Protein AF-A0A413RQ95-F1 (afdb_monomer_lite)

Sequence (121 aa):
AQVARGRYPRQAVPQSMSGTFAEMHDAAVRVARRTSTLLTNRELALAESIESDDDLLDELHEDTFTALLGGSWVGSPQETIDVTLLGRYYERFGDHAVSVAKRVVYLVTGVNADELDRSAS

InterPro domains:
  IPR026022 PhoU domain [PF01895] (22-104)
  IPR028366 PhoU [PTHR42930] (21-110)
  IPR038078 PhoU-like domain superfamily [G3DSA:1.20.58.220] (1-115)

Radius of gyration: 17.06 Å; chains: 1; bounding box: 39×21×53 Å

Foldseek 3Di:
DVLCVVAVPHDLAPPVCPVLLVLLVVLLVLLVVLLVCCVVPVPLVSLVVLVVSLVSLVVSLVVLVCQLVVPPDPDDPSNNVSSNVSSVVSNVSSVVSNVSSQVSCCVVPVDGPVVVVVVVD

pLDDT: mean 89.15, std 14.32, range [44.44, 98.5]

Secondary structure (DSSP, 8-state):
--TTTTSTTS-SS-GGGHHHHHHHHHHHHHHHHHHHHHHHH--THHHHHHHHHHHHHHHHHHHHHHHHHSS-----HHHHHHHHHHHHHHHHHHHHHHHHHHHHHHHHHSS-HHHHHHHH-

Structure (mmCIF, N/CA/C/O backbone):
data_AF-A0A413RQ95-F1
#
_entry.id   AF-A0A413RQ95-F1
#
loop_
_atom_site.group_PDB
_atom_site.id
_atom_site.type_symbol
_atom_site.label_atom_id
_atom_site.label_alt_id
_atom_site.label_comp_id
_atom_site.label_asym_id
_atom_site.label_entity_id
_atom_site.label_seq_id
_atom_site.pdbx_PDB_ins_code
_atom_site.Cartn_x
_atom_site.Cartn_y
_atom_site.Cartn_z
_atom_site.occupancy
_atom_site.B_iso_or_equiv
_atom_site.auth_seq_id
_atom_site.auth_comp_id
_atom_site.auth_asym_id
_atom_site.auth_atom_id
_atom_site.pdbx_PDB_model_num
ATOM 1 N N . ALA A 1 1 ? -5.884 8.934 -10.981 1.00 54.44 1 ALA A N 1
ATOM 2 C CA . ALA A 1 1 ? -6.459 8.782 -12.344 1.00 54.44 1 ALA A CA 1
ATOM 3 C C . ALA A 1 1 ? -5.900 9.768 -13.401 1.00 54.44 1 ALA A C 1
ATOM 5 O O . ALA A 1 1 ? -6.574 10.037 -14.390 1.00 54.44 1 ALA A O 1
ATOM 6 N N . GLN A 1 2 ? -4.665 10.274 -13.251 1.00 44.44 2 GLN A N 1
ATOM 7 C CA . GLN A 1 2 ? -4.015 11.179 -14.225 1.00 44.44 2 GLN A CA 1
ATOM 8 C C . GLN A 1 2 ? -2.918 10.451 -15.026 1.00 44.44 2 GLN A C 1
ATOM 10 O O . GLN A 1 2 ? -2.847 10.563 -16.244 1.00 44.44 2 GLN A O 1
ATOM 15 N N . VAL A 1 3 ? -2.188 9.572 -14.338 1.00 46.69 3 VAL A N 1
ATOM 16 C CA . VAL A 1 3 ? -1.188 8.622 -14.854 1.00 46.69 3 VAL A CA 1
ATOM 17 C C . VAL A 1 3 ? -1.754 7.700 -15.957 1.00 46.69 3 VAL A C 1
ATOM 19 O O . VAL A 1 3 ? -1.134 7.532 -16.999 1.00 46.69 3 VAL A O 1
ATOM 22 N N . ALA A 1 4 ? -2.977 7.176 -15.788 1.00 45.12 4 ALA A N 1
ATOM 23 C CA . ALA A 1 4 ? -3.631 6.311 -16.782 1.00 45.12 4 ALA A CA 1
ATOM 24 C C . ALA A 1 4 ? -4.174 7.067 -18.016 1.00 45.12 4 ALA A C 1
ATOM 26 O O . ALA A 1 4 ? -4.212 6.512 -19.111 1.00 45.12 4 ALA A O 1
ATOM 27 N N . ARG A 1 5 ? -4.582 8.339 -17.870 1.00 52.03 5 ARG A N 1
ATOM 28 C CA . ARG A 1 5 ? -5.134 9.141 -18.982 1.00 52.03 5 ARG A CA 1
ATOM 29 C C . ARG A 1 5 ? -4.057 9.714 -19.903 1.00 52.03 5 ARG A C 1
ATOM 31 O O . ARG A 1 5 ? -4.335 9.916 -21.076 1.00 52.03 5 ARG A O 1
ATOM 38 N N . GLY A 1 6 ? -2.842 9.942 -19.403 1.00 54.78 6 GLY A N 1
ATOM 39 C CA . GLY A 1 6 ? -1.727 10.453 -20.211 1.00 54.78 6 GLY A CA 1
ATOM 40 C C . GLY A 1 6 ? -1.119 9.434 -21.180 1.00 54.78 6 GLY A C 1
ATOM 41 O O . GLY A 1 6 ? -0.301 9.810 -22.013 1.00 54.78 6 GLY A O 1
ATOM 42 N N . ARG A 1 7 ? -1.492 8.152 -21.070 1.00 58.97 7 ARG A N 1
ATOM 43 C CA . ARG A 1 7 ? -0.808 7.062 -21.773 1.00 58.97 7 ARG A CA 1
ATOM 44 C C . ARG A 1 7 ? -1.593 6.416 -22.889 1.00 58.97 7 ARG A C 1
ATOM 46 O O . ARG A 1 7 ? -0.968 5.718 -23.670 1.00 58.97 7 ARG A O 1
ATOM 53 N N . TYR A 1 8 ? -2.895 6.658 -23.028 1.00 45.38 8 TYR A N 1
ATOM 54 C CA . TYR A 1 8 ? -3.644 6.073 -24.138 1.00 45.38 8 TYR A CA 1
ATOM 55 C C . TYR A 1 8 ? -2.979 6.431 -25.485 1.00 45.38 8 TYR A C 1
ATOM 57 O O . TYR A 1 8 ? -2.761 7.617 -25.743 1.00 45.38 8 TYR A O 1
ATOM 65 N N . PRO A 1 9 ? -2.636 5.445 -26.342 1.00 54.88 9 PRO A N 1
ATOM 66 C CA . PRO A 1 9 ? -2.995 4.018 -26.274 1.00 54.88 9 PRO A CA 1
ATOM 67 C C . PRO A 1 9 ? -1.934 3.060 -25.671 1.00 54.88 9 PRO A C 1
ATOM 69 O O . PRO A 1 9 ? -2.144 1.852 -25.679 1.00 54.88 9 PRO A O 1
ATOM 72 N N . ARG A 1 10 ? -0.792 3.541 -25.169 1.00 61.00 10 ARG A N 1
ATOM 73 C CA . ARG A 1 10 ? 0.243 2.723 -24.507 1.00 61.00 10 ARG A CA 1
ATOM 74 C C . ARG A 1 10 ? -0.133 2.326 -23.072 1.00 61.00 10 ARG A C 1
ATOM 76 O O . ARG A 1 10 ? -0.782 3.073 -22.341 1.00 61.00 10 ARG A O 1
ATOM 83 N N . GLN A 1 11 ? 0.300 1.133 -22.664 1.00 65.50 11 GLN A N 1
ATOM 84 C CA . GLN A 1 11 ? 0.068 0.616 -21.318 1.00 65.50 11 GLN A CA 1
ATOM 85 C C . GLN A 1 11 ? 0.950 1.339 -20.296 1.00 65.50 11 GLN A C 1
ATOM 87 O O . GLN A 1 11 ? 2.096 1.691 -20.557 1.00 65.50 11 GLN A O 1
ATOM 92 N N . ALA A 1 12 ? 0.369 1.569 -19.125 1.00 68.00 12 ALA A N 1
ATOM 93 C CA . ALA A 1 12 ? 0.980 2.268 -18.010 1.00 68.00 12 ALA A CA 1
ATOM 94 C C . ALA A 1 12 ? 2.091 1.508 -17.294 1.00 68.00 12 ALA A C 1
ATOM 96 O O . ALA A 1 12 ? 2.975 2.132 -16.716 1.00 68.00 12 ALA A O 1
ATOM 97 N N . VAL A 1 13 ? 1.988 0.192 -17.307 1.00 81.06 13 VAL A N 1
ATOM 98 C CA . VAL A 1 13 ? 2.841 -0.730 -16.581 1.00 81.06 13 VAL A CA 1
ATOM 99 C C . VAL A 1 13 ? 3.411 -1.685 -17.624 1.00 81.06 13 VAL A C 1
ATOM 101 O O . VAL A 1 13 ? 2.621 -2.243 -18.395 1.00 81.06 13 VAL A O 1
ATOM 104 N N . PRO A 1 14 ? 4.738 -1.873 -17.687 1.00 85.62 14 PRO A N 1
ATOM 105 C CA . PRO A 1 14 ? 5.340 -2.873 -18.560 1.00 85.62 14 PRO A CA 1
ATOM 106 C C . PRO A 1 14 ? 4.812 -4.277 -18.258 1.00 85.62 14 PRO A C 1
ATOM 108 O O . PRO A 1 14 ? 4.472 -4.594 -17.116 1.00 85.62 14 PRO A O 1
ATOM 111 N N . GLN A 1 15 ? 4.769 -5.152 -19.266 1.00 85.69 15 GLN A N 1
ATOM 112 C CA . GLN A 1 15 ? 4.262 -6.519 -19.077 1.00 85.69 15 GLN A CA 1
ATOM 113 C C . GLN A 1 15 ? 5.013 -7.279 -17.976 1.00 85.69 15 GLN A C 1
ATOM 115 O O . GLN A 1 15 ? 4.383 -7.998 -17.206 1.00 85.69 15 GLN A O 1
ATOM 120 N N . SER A 1 16 ? 6.324 -7.051 -17.842 1.00 87.94 16 SER A N 1
ATOM 121 C CA . SER A 1 16 ? 7.158 -7.653 -16.795 1.00 87.94 16 SER A CA 1
ATOM 122 C C . SER A 1 16 ? 6.691 -7.339 -15.371 1.00 87.94 16 SER A C 1
ATOM 124 O O . SER A 1 16 ? 6.909 -8.154 -14.488 1.00 87.94 16 SER A O 1
ATOM 126 N N . MET A 1 17 ? 6.029 -6.199 -15.153 1.00 91.88 17 MET A N 1
ATOM 127 C CA . MET A 1 17 ? 5.567 -5.734 -13.836 1.00 91.88 17 MET A CA 1
ATOM 128 C C . MET A 1 17 ? 4.048 -5.869 -13.655 1.00 91.88 17 MET A C 1
ATOM 130 O O . MET A 1 17 ? 3.503 -5.479 -12.625 1.00 91.88 17 MET A O 1
ATOM 134 N N . SER A 1 18 ? 3.327 -6.391 -14.654 1.00 91.50 18 SER A N 1
ATOM 135 C CA . SER A 1 18 ? 1.859 -6.452 -14.602 1.00 91.50 18 SER A CA 1
ATOM 136 C C . SER A 1 18 ? 1.341 -7.359 -13.481 1.00 91.50 18 SER A C 1
ATOM 138 O O . SER A 1 18 ? 0.286 -7.062 -12.931 1.00 91.50 18 SER A O 1
ATOM 140 N N . GLY A 1 19 ? 2.086 -8.414 -13.123 1.00 95.06 19 GLY A N 1
ATOM 141 C CA . GLY A 1 19 ? 1.774 -9.285 -11.982 1.00 95.06 19 GLY A CA 1
ATOM 142 C C . GLY A 1 19 ? 1.850 -8.534 -10.653 1.00 95.06 19 GLY A C 1
ATOM 143 O O . GLY A 1 19 ? 0.828 -8.369 -9.996 1.00 95.06 19 GLY A O 1
ATOM 144 N N . THR A 1 20 ? 3.014 -7.958 -10.339 1.00 96.38 20 THR A N 1
ATOM 145 C CA . THR A 1 20 ? 3.239 -7.153 -9.125 1.00 96.38 20 THR A CA 1
ATOM 146 C C . THR A 1 20 ? 2.170 -6.075 -8.945 1.00 96.38 20 THR A C 1
ATOM 148 O O . THR A 1 20 ? 1.563 -5.963 -7.886 1.00 96.38 20 THR A O 1
ATOM 151 N N . PHE A 1 21 ? 1.849 -5.310 -9.996 1.00 96.38 21 PHE A N 1
ATOM 152 C CA . PHE A 1 21 ? 0.826 -4.263 -9.892 1.00 96.38 21 PHE A CA 1
ATOM 153 C C . PHE A 1 21 ? -0.613 -4.782 -9.796 1.00 96.38 21 PHE A C 1
ATOM 155 O O . PHE A 1 21 ? -1.473 -4.053 -9.294 1.00 96.38 21 PHE A O 1
ATOM 162 N N . ALA A 1 22 ? -0.900 -5.994 -10.273 1.00 96.44 22 ALA A N 1
ATOM 163 C CA . ALA A 1 22 ? -2.187 -6.639 -10.029 1.00 96.44 22 ALA A CA 1
ATOM 164 C C . ALA A 1 22 ? -2.309 -7.052 -8.555 1.00 96.44 22 ALA A C 1
ATOM 166 O O . ALA A 1 22 ? -3.337 -6.794 -7.937 1.00 96.44 22 ALA A O 1
ATOM 167 N N . GLU A 1 23 ? -1.240 -7.585 -7.966 1.00 98.00 23 GLU A N 1
ATOM 168 C CA . GLU A 1 23 ? -1.208 -7.932 -6.541 1.00 98.00 23 GLU A CA 1
ATOM 169 C C . GLU A 1 23 ? -1.325 -6.687 -5.652 1.00 98.00 23 GLU A C 1
ATOM 171 O O . GLU A 1 23 ? -2.149 -6.667 -4.734 1.00 98.00 23 GLU A O 1
ATOM 176 N N . MET A 1 24 ? -0.618 -5.599 -5.990 1.00 98.12 24 MET A N 1
ATOM 177 C CA . MET A 1 24 ? -0.771 -4.311 -5.297 1.00 98.12 24 MET A CA 1
ATOM 178 C C . MET A 1 24 ? -2.203 -3.780 -5.406 1.00 98.12 24 MET A C 1
ATOM 180 O O . MET A 1 24 ? -2.759 -3.258 -4.440 1.00 98.12 24 MET A O 1
ATOM 184 N N . HIS A 1 25 ? -2.825 -3.912 -6.582 1.00 97.44 25 HIS A N 1
ATOM 185 C CA . HIS A 1 25 ? -4.216 -3.512 -6.774 1.00 97.44 25 HIS A CA 1
ATOM 186 C C . HIS A 1 25 ? -5.154 -4.292 -5.852 1.00 97.44 25 HIS A C 1
ATOM 188 O O . HIS A 1 25 ? -5.983 -3.689 -5.166 1.00 97.44 25 HIS A O 1
ATOM 194 N N . ASP A 1 26 ? -5.014 -5.614 -5.815 1.00 98.25 26 ASP A N 1
ATOM 195 C CA . ASP A 1 26 ? -5.864 -6.480 -5.007 1.00 98.25 26 ASP A CA 1
ATOM 196 C C . ASP A 1 26 ? -5.683 -6.207 -3.510 1.00 98.25 26 ASP A C 1
ATOM 198 O O . ASP A 1 26 ? -6.679 -6.115 -2.786 1.00 98.25 26 ASP A O 1
ATOM 202 N N . ALA A 1 27 ? -4.445 -6.012 -3.047 1.00 98.25 27 ALA A N 1
ATOM 203 C CA . ALA A 1 27 ? -4.145 -5.611 -1.673 1.00 98.25 27 ALA A CA 1
ATOM 204 C C . ALA A 1 27 ? -4.793 -4.263 -1.324 1.00 98.25 27 ALA A C 1
ATOM 206 O O . ALA A 1 27 ? -5.574 -4.176 -0.375 1.00 98.25 27 ALA A O 1
ATOM 207 N N . ALA A 1 28 ? -4.612 -3.239 -2.159 1.00 98.25 28 ALA A N 1
ATOM 208 C CA . ALA A 1 28 ? -5.225 -1.930 -1.943 1.00 98.25 28 ALA A CA 1
ATOM 209 C C . ALA A 1 28 ? -6.765 -1.979 -1.947 1.00 98.25 28 ALA A C 1
ATOM 211 O O . ALA A 1 28 ? -7.422 -1.273 -1.177 1.00 98.25 28 ALA A O 1
ATOM 212 N N . VAL A 1 29 ? -7.382 -2.832 -2.770 1.00 98.50 29 VAL A N 1
ATOM 213 C CA . VAL A 1 29 ? -8.839 -3.044 -2.742 1.00 98.50 29 VAL A CA 1
ATOM 214 C C . VAL A 1 29 ? -9.288 -3.663 -1.416 1.00 98.50 29 VAL A C 1
ATOM 216 O O . VAL A 1 29 ? -10.339 -3.272 -0.893 1.00 98.50 29 VAL A O 1
ATOM 219 N N . ARG A 1 30 ? -8.523 -4.605 -0.848 1.00 98.50 30 ARG A N 1
ATOM 220 C CA . ARG A 1 30 ? -8.820 -5.176 0.477 1.00 98.50 30 ARG A CA 1
ATOM 221 C C . ARG A 1 30 ? -8.674 -4.130 1.580 1.00 98.50 30 ARG A C 1
ATOM 223 O O . ARG A 1 30 ? -9.641 -3.947 2.325 1.00 98.50 30 ARG A O 1
ATOM 230 N N . VAL A 1 31 ? -7.581 -3.365 1.591 1.00 98.50 31 VAL A N 1
ATOM 231 C CA . VAL A 1 31 ? -7.367 -2.223 2.499 1.00 98.50 31 VAL A CA 1
ATOM 232 C C . VAL A 1 31 ? -8.548 -1.256 2.452 1.00 98.50 31 VAL A C 1
ATOM 234 O O . VAL A 1 31 ? -9.123 -0.915 3.488 1.00 98.50 31 VAL A O 1
ATOM 237 N N . ALA A 1 32 ? -8.971 -0.842 1.253 1.00 98.44 32 ALA A N 1
ATOM 238 C CA . ALA A 1 32 ? -10.077 0.097 1.073 1.00 98.44 32 ALA A CA 1
ATOM 239 C C . ALA A 1 32 ? -11.389 -0.432 1.674 1.00 98.44 32 ALA A C 1
ATOM 241 O O . ALA A 1 32 ? -12.089 0.282 2.399 1.00 98.44 32 ALA A O 1
ATOM 242 N N . ARG A 1 33 ? -11.722 -1.697 1.386 1.00 98.31 33 ARG A N 1
ATOM 243 C CA . ARG A 1 33 ? -12.941 -2.345 1.890 1.00 98.31 33 ARG A CA 1
ATOM 244 C C . ARG A 1 33 ? -12.909 -2.473 3.408 1.00 98.31 33 ARG A C 1
ATOM 246 O O . ARG A 1 33 ? -13.860 -2.052 4.061 1.00 98.31 33 ARG A O 1
ATOM 253 N N . ARG A 1 34 ? -11.810 -2.988 3.967 1.00 98.25 34 ARG A N 1
ATOM 254 C CA . ARG A 1 34 ? -11.631 -3.158 5.417 1.00 98.25 34 ARG A CA 1
ATOM 255 C C . ARG A 1 34 ? -11.688 -1.823 6.146 1.00 98.25 34 ARG A C 1
ATOM 257 O O . ARG A 1 34 ? -12.405 -1.714 7.133 1.00 98.25 34 ARG A O 1
ATOM 264 N N . THR A 1 35 ? -11.046 -0.786 5.611 1.00 98.19 35 THR A N 1
ATOM 265 C CA . THR A 1 35 ? -11.092 0.574 6.174 1.00 98.19 35 THR A CA 1
ATOM 266 C C . THR A 1 35 ? -12.517 1.126 6.191 1.00 98.19 35 THR A C 1
ATOM 268 O O . THR A 1 35 ? -12.964 1.661 7.204 1.00 98.19 35 THR A O 1
ATOM 271 N N . SER A 1 36 ? -13.276 0.953 5.103 1.00 98.06 36 SER A N 1
ATOM 272 C CA . SER A 1 36 ? -14.684 1.367 5.048 1.00 98.06 36 SER A CA 1
ATOM 273 C C . SER A 1 36 ? -15.546 0.628 6.077 1.00 98.06 36 SER A C 1
ATOM 275 O O . SER A 1 36 ? -16.400 1.240 6.725 1.00 98.06 36 SER A O 1
ATOM 277 N N . THR A 1 37 ? -15.334 -0.679 6.244 1.00 97.75 37 THR A N 1
ATOM 278 C CA . THR A 1 37 ? -16.050 -1.486 7.240 1.00 97.75 37 THR A CA 1
ATOM 279 C C . THR A 1 37 ? -15.660 -1.087 8.662 1.00 97.75 37 THR A C 1
ATOM 281 O O . THR A 1 37 ? -16.548 -0.890 9.489 1.00 97.75 37 THR A O 1
ATOM 284 N N . LEU A 1 38 ? -14.372 -0.873 8.939 1.00 97.81 38 LEU A N 1
ATOM 285 C CA . LEU A 1 38 ? -13.869 -0.406 10.232 1.00 97.81 38 LEU A CA 1
ATOM 286 C C . LEU A 1 38 ? -14.482 0.945 10.619 1.00 97.81 38 LEU A C 1
ATOM 288 O O . LEU A 1 38 ? -14.936 1.115 11.748 1.00 97.81 38 LEU A O 1
ATOM 292 N N . LEU A 1 39 ? -14.569 1.888 9.678 1.00 96.81 39 LEU A N 1
ATOM 293 C CA . LEU A 1 39 ? -15.192 3.195 9.914 1.00 96.81 39 LEU A CA 1
ATOM 294 C C . LEU A 1 39 ? -16.691 3.096 10.225 1.00 96.81 39 LEU A C 1
ATOM 296 O O . LEU A 1 39 ? -17.209 3.896 11.004 1.00 96.81 39 LEU A O 1
ATOM 300 N N . THR A 1 40 ? -17.384 2.127 9.626 1.00 96.56 40 THR A N 1
ATOM 301 C CA . THR A 1 40 ? -18.836 1.960 9.791 1.00 96.56 40 THR A CA 1
ATOM 302 C C . THR A 1 40 ? -19.172 1.201 11.073 1.00 96.56 40 THR A C 1
ATOM 304 O O . THR A 1 40 ? -20.011 1.640 11.856 1.00 96.56 40 THR A O 1
ATOM 307 N N . ASN A 1 41 ? -18.491 0.078 11.302 1.00 95.06 41 ASN A N 1
ATOM 308 C CA . ASN A 1 41 ? -18.858 -0.902 12.324 1.00 95.06 41 ASN A CA 1
ATOM 309 C C . ASN A 1 41 ? -17.950 -0.861 13.557 1.00 95.06 41 ASN A C 1
ATOM 311 O O . ASN A 1 41 ? -18.303 -1.446 14.576 1.00 95.06 41 ASN A O 1
ATOM 315 N N . ARG A 1 42 ? -16.800 -0.174 13.483 1.00 93.00 42 ARG A N 1
ATOM 316 C CA . ARG A 1 42 ? -15.807 -0.059 14.569 1.00 93.00 42 ARG A CA 1
ATOM 317 C C . ARG A 1 42 ? -15.263 -1.407 15.055 1.00 93.00 42 ARG A C 1
ATOM 319 O O . ARG A 1 42 ? -14.874 -1.548 16.210 1.00 93.00 42 ARG A O 1
ATOM 326 N N . GLU A 1 43 ? -15.231 -2.393 14.167 1.00 94.31 43 GLU A N 1
ATOM 327 C CA . GLU A 1 43 ? -14.708 -3.726 14.451 1.00 94.31 43 GLU A CA 1
ATOM 328 C C . GLU A 1 43 ? -13.177 -3.697 14.491 1.00 94.31 43 GLU A C 1
ATOM 330 O O . GLU A 1 43 ? -12.521 -3.686 13.452 1.00 94.31 43 GLU A O 1
ATOM 335 N N . LEU A 1 44 ? -12.604 -3.661 15.697 1.00 92.44 44 LEU A N 1
ATOM 336 C CA . LEU A 1 44 ? -11.168 -3.429 15.890 1.00 92.44 44 LEU A CA 1
ATOM 337 C C . LEU A 1 44 ? -10.270 -4.528 15.307 1.00 92.44 44 LEU A C 1
ATOM 339 O O . LEU A 1 44 ? -9.155 -4.219 14.908 1.00 92.44 44 LEU A O 1
ATOM 343 N N . ALA A 1 45 ? -10.767 -5.760 15.165 1.00 91.81 45 ALA A N 1
ATOM 344 C CA . ALA A 1 45 ? -10.038 -6.854 14.512 1.00 91.81 45 ALA A CA 1
ATOM 345 C C . ALA A 1 45 ? -9.669 -6.541 13.046 1.00 91.81 45 ALA A C 1
ATOM 347 O O . ALA A 1 45 ? -8.731 -7.109 12.489 1.00 91.81 45 ALA A O 1
ATOM 348 N N . LEU A 1 46 ? -10.378 -5.602 12.405 1.00 95.62 46 LEU A N 1
ATOM 349 C CA . LEU A 1 46 ? -10.031 -5.146 11.062 1.00 95.62 46 LEU A CA 1
ATOM 350 C C . LEU A 1 46 ? -8.766 -4.284 11.030 1.00 95.62 46 LEU A C 1
ATOM 352 O O . LEU A 1 46 ? -8.194 -4.154 9.955 1.00 95.62 46 LEU A O 1
ATOM 356 N N . ALA A 1 47 ? -8.332 -3.699 12.153 1.00 95.19 47 ALA A N 1
ATOM 357 C CA . ALA A 1 47 ? -7.117 -2.886 12.196 1.00 95.19 47 ALA A CA 1
ATOM 358 C C . ALA A 1 47 ? -5.872 -3.729 11.879 1.00 95.19 47 ALA A C 1
ATOM 360 O O . ALA A 1 47 ? -5.131 -3.372 10.971 1.00 95.19 47 ALA A O 1
ATOM 361 N N . GLU A 1 48 ? -5.732 -4.894 12.518 1.00 93.88 48 GLU A N 1
ATOM 362 C CA . GLU A 1 48 ? -4.657 -5.863 12.236 1.00 93.88 48 GLU A CA 1
ATOM 363 C C . GLU A 1 48 ? -4.705 -6.351 10.780 1.00 93.88 48 GLU A C 1
ATOM 365 O O . GLU A 1 48 ? -3.689 -6.479 10.105 1.00 93.88 48 GLU A O 1
ATOM 370 N N . SER A 1 49 ? -5.911 -6.573 10.248 1.00 96.81 49 SER A N 1
ATOM 371 C CA . SER A 1 49 ? -6.081 -6.980 8.847 1.00 96.81 49 SER A CA 1
ATOM 372 C C . SER A 1 49 ? -5.747 -5.870 7.841 1.00 96.81 49 SER A C 1
ATOM 374 O O . SER A 1 49 ? -5.480 -6.172 6.680 1.00 96.81 49 SER A O 1
ATOM 376 N N . ILE A 1 50 ? -5.844 -4.595 8.231 1.00 98.00 50 ILE A N 1
ATOM 377 C CA . ILE A 1 50 ? -5.435 -3.458 7.394 1.00 98.00 50 ILE A CA 1
ATOM 378 C C . ILE A 1 50 ? -3.912 -3.347 7.400 1.00 98.00 50 ILE A C 1
ATOM 380 O O . ILE A 1 50 ? -3.340 -3.195 6.331 1.00 98.00 50 ILE A O 1
ATOM 384 N N . GLU A 1 51 ? -3.284 -3.479 8.568 1.00 96.81 51 GLU A N 1
ATOM 385 C CA . GLU A 1 51 ? -1.824 -3.475 8.726 1.00 96.81 51 GLU A CA 1
ATOM 386 C C . GLU A 1 51 ? -1.176 -4.615 7.932 1.00 96.81 51 GLU A C 1
ATOM 388 O O . GLU A 1 51 ? -0.314 -4.367 7.104 1.00 96.81 51 GLU A O 1
ATOM 393 N N . SER A 1 52 ? -1.709 -5.836 8.017 1.00 97.19 52 SER A N 1
ATOM 394 C CA . SER A 1 52 ? -1.187 -6.960 7.227 1.00 97.19 52 SER A CA 1
ATOM 395 C C . SER A 1 52 ? -1.335 -6.791 5.704 1.00 97.19 52 SER A C 1
ATOM 397 O O . SER A 1 52 ? -0.536 -7.351 4.956 1.00 97.19 52 SER A O 1
ATOM 399 N N . ASP A 1 53 ? -2.362 -6.085 5.211 1.00 97.94 53 ASP A N 1
ATOM 400 C CA . ASP A 1 53 ? -2.434 -5.781 3.774 1.00 97.94 53 ASP A CA 1
ATOM 401 C C . ASP A 1 53 ? -1.480 -4.637 3.382 1.00 97.94 53 ASP A C 1
ATOM 403 O O . ASP A 1 53 ? -1.061 -4.593 2.227 1.00 97.94 53 ASP A O 1
ATOM 407 N N . ASP A 1 54 ? -1.186 -3.709 4.298 1.00 98.31 54 ASP A N 1
ATOM 408 C CA . ASP A 1 54 ? -0.215 -2.626 4.106 1.00 98.31 54 ASP A CA 1
ATOM 409 C C . ASP A 1 54 ? 1.213 -3.175 4.036 1.00 98.31 54 ASP A C 1
ATOM 411 O O . ASP A 1 54 ? 1.923 -2.878 3.083 1.00 98.31 54 ASP A O 1
ATOM 415 N N . ASP A 1 55 ? 1.569 -4.112 4.921 1.00 98.19 55 ASP A N 1
ATOM 416 C CA . ASP A 1 55 ? 2.850 -4.831 4.869 1.00 98.19 55 ASP A CA 1
ATOM 417 C C . ASP A 1 55 ? 3.079 -5.494 3.497 1.00 98.19 55 ASP A C 1
ATOM 419 O O . ASP A 1 55 ? 4.179 -5.469 2.946 1.00 98.19 55 ASP A O 1
ATOM 423 N N . LEU A 1 56 ? 2.021 -6.059 2.900 1.00 98.12 56 LEU A N 1
ATOM 424 C CA . LEU A 1 56 ? 2.086 -6.616 1.546 1.00 98.12 56 LEU A CA 1
ATOM 425 C C . LEU A 1 56 ? 2.269 -5.524 0.477 1.00 98.12 56 LEU A C 1
ATOM 427 O O . LEU A 1 56 ? 2.937 -5.754 -0.531 1.00 98.12 56 LEU A O 1
ATOM 431 N N . LEU A 1 57 ? 1.655 -4.347 0.643 1.00 98.38 57 LEU A N 1
ATOM 432 C CA . LEU A 1 57 ? 1.867 -3.219 -0.269 1.00 98.38 57 LEU A CA 1
ATOM 433 C C . LEU A 1 57 ? 3.308 -2.710 -0.199 1.00 98.38 57 LEU A C 1
ATOM 435 O O . LEU A 1 57 ? 3.864 -2.381 -1.251 1.00 98.38 57 LEU A O 1
ATOM 439 N N . ASP A 1 58 ? 3.901 -2.692 0.991 1.00 98.19 58 ASP A N 1
ATOM 440 C CA . ASP A 1 58 ? 5.299 -2.338 1.221 1.00 98.19 58 ASP A CA 1
ATOM 441 C C . ASP A 1 58 ? 6.250 -3.350 0.579 1.00 98.19 58 ASP A C 1
ATOM 443 O O . ASP A 1 58 ? 7.114 -2.952 -0.204 1.00 98.19 58 ASP A O 1
ATOM 447 N N . GLU A 1 59 ? 6.039 -4.651 0.799 1.00 98.38 59 GLU A N 1
ATOM 448 C CA . GLU A 1 59 ? 6.825 -5.720 0.162 1.00 98.38 59 GLU A CA 1
ATOM 449 C C . GLU A 1 59 ? 6.780 -5.605 -1.370 1.00 98.38 59 GLU A C 1
ATOM 451 O O . GLU A 1 59 ? 7.811 -5.543 -2.045 1.00 98.38 59 GLU A O 1
ATOM 456 N N . LEU A 1 60 ? 5.580 -5.474 -1.943 1.00 98.31 60 LEU A N 1
ATOM 457 C CA . LEU A 1 60 ? 5.419 -5.331 -3.391 1.00 98.31 60 LEU A CA 1
ATOM 458 C C . LEU A 1 60 ? 6.021 -4.020 -3.915 1.00 98.31 60 LEU A C 1
ATOM 460 O O . LEU A 1 60 ? 6.468 -3.951 -5.062 1.00 98.31 60 LEU A O 1
ATOM 464 N N . HIS A 1 61 ? 6.038 -2.958 -3.110 1.00 97.94 61 HIS A N 1
ATOM 465 C CA . HIS A 1 61 ? 6.696 -1.706 -3.464 1.00 97.94 61 HIS A CA 1
ATOM 466 C C . HIS A 1 61 ? 8.222 -1.871 -3.481 1.00 97.94 61 HIS A C 1
ATOM 468 O O . HIS A 1 61 ? 8.864 -1.408 -4.432 1.00 97.94 61 HIS A O 1
ATOM 474 N N . GLU A 1 62 ? 8.804 -2.583 -2.517 1.00 97.44 62 GLU A N 1
ATOM 475 C CA . GLU A 1 62 ? 10.223 -2.956 -2.526 1.00 97.44 62 GLU A CA 1
ATOM 476 C C . GLU A 1 62 ? 10.586 -3.808 -3.749 1.00 97.44 62 GLU A C 1
ATOM 478 O O . GLU A 1 62 ? 11.608 -3.552 -4.398 1.00 97.44 62 GLU A O 1
ATOM 483 N N . ASP A 1 63 ? 9.719 -4.738 -4.152 1.00 96.31 63 ASP A N 1
ATOM 484 C CA . ASP A 1 63 ? 9.892 -5.525 -5.377 1.00 96.31 63 ASP A CA 1
ATOM 485 C C . ASP A 1 63 ? 9.979 -4.640 -6.624 1.00 96.31 63 ASP A C 1
ATOM 487 O O . ASP A 1 63 ? 10.807 -4.885 -7.512 1.00 96.31 63 ASP A O 1
ATOM 491 N N . THR A 1 64 ? 9.191 -3.556 -6.692 1.00 95.69 64 THR A N 1
ATOM 492 C CA . THR A 1 64 ? 9.312 -2.604 -7.808 1.00 95.69 64 THR A CA 1
ATOM 493 C C . THR A 1 64 ? 10.688 -1.940 -7.841 1.00 95.69 64 THR A C 1
ATOM 495 O O . THR A 1 64 ? 11.275 -1.811 -8.918 1.00 95.69 64 THR A O 1
ATOM 498 N N . PHE A 1 65 ? 11.258 -1.564 -6.693 1.00 95.62 65 PHE A N 1
ATOM 499 C CA . PHE A 1 65 ? 12.609 -0.998 -6.639 1.00 95.62 65 PHE A CA 1
ATOM 500 C C . PHE A 1 65 ? 13.673 -2.027 -6.994 1.00 95.62 65 PHE A C 1
ATOM 502 O O . PHE A 1 65 ? 14.585 -1.714 -7.763 1.00 95.62 65 PHE A O 1
ATOM 509 N N . THR A 1 66 ? 13.537 -3.253 -6.496 1.00 95.62 66 THR A N 1
ATOM 510 C CA . THR A 1 66 ? 14.439 -4.363 -6.813 1.00 95.62 66 THR A CA 1
ATOM 511 C C . THR A 1 66 ? 14.478 -4.614 -8.318 1.00 95.62 66 THR A C 1
ATOM 513 O O . THR A 1 66 ? 15.559 -4.701 -8.906 1.00 95.62 66 THR A O 1
ATOM 516 N N . ALA A 1 67 ? 13.320 -4.629 -8.982 1.00 93.75 67 ALA A N 1
ATOM 517 C CA . ALA A 1 67 ? 13.236 -4.784 -10.430 1.00 93.75 67 ALA A CA 1
ATOM 518 C C . ALA A 1 67 ? 13.869 -3.611 -11.200 1.00 93.75 67 ALA A C 1
ATOM 520 O O . ALA A 1 67 ? 14.561 -3.830 -12.196 1.00 93.75 67 ALA A O 1
ATOM 521 N N . LEU A 1 68 ? 13.656 -2.368 -10.751 1.00 95.00 68 LEU A N 1
ATOM 522 C CA . LEU A 1 68 ? 14.199 -1.170 -11.405 1.00 95.00 68 LEU A CA 1
ATOM 523 C C . LEU A 1 68 ? 15.719 -1.024 -11.223 1.00 95.00 68 LEU A C 1
ATOM 525 O O . LEU A 1 68 ? 16.405 -0.562 -12.136 1.00 95.00 68 LEU A O 1
ATOM 529 N N . LEU A 1 69 ? 16.248 -1.393 -10.055 1.00 94.62 69 LEU A N 1
ATOM 530 C CA . LEU A 1 69 ? 17.650 -1.185 -9.672 1.00 94.62 69 LEU A CA 1
ATOM 531 C C . LEU A 1 69 ? 18.536 -2.417 -9.903 1.00 94.62 69 LEU A C 1
ATOM 533 O O . LEU A 1 69 ? 19.758 -2.288 -9.926 1.00 94.62 69 LEU A O 1
ATOM 537 N N . GLY A 1 70 ? 17.950 -3.595 -10.138 1.00 91.31 70 GLY A N 1
ATOM 538 C CA . GLY A 1 70 ? 18.657 -4.871 -10.312 1.00 91.31 70 GLY A CA 1
ATOM 539 C C . GLY A 1 70 ? 19.496 -5.012 -11.591 1.00 91.31 70 GLY A C 1
ATOM 540 O O . GLY A 1 70 ? 20.027 -6.086 -11.860 1.00 91.31 70 GLY A O 1
ATOM 541 N N . GLY A 1 71 ? 19.615 -3.961 -12.410 1.00 87.19 71 GLY A N 1
ATOM 542 C CA . GLY A 1 71 ? 20.474 -3.923 -13.604 1.00 87.19 71 GLY A CA 1
ATOM 543 C C . GLY A 1 71 ? 19.935 -4.659 -14.838 1.00 87.19 71 GLY A C 1
ATOM 544 O O . GLY A 1 71 ? 20.495 -4.513 -15.921 1.00 87.19 71 GLY A O 1
ATOM 545 N N . SER A 1 72 ? 18.839 -5.407 -14.706 1.00 88.69 72 SER A N 1
ATOM 546 C CA . SER A 1 72 ? 18.139 -6.091 -15.805 1.00 88.69 72 SER A CA 1
ATOM 547 C C . SER A 1 72 ? 16.956 -5.293 -16.370 1.00 88.69 72 SER A C 1
ATOM 549 O O . SER A 1 72 ? 16.281 -5.752 -17.294 1.00 88.69 72 SER A O 1
ATOM 551 N N . TRP A 1 73 ? 16.696 -4.097 -15.836 1.00 93.38 73 TRP A N 1
ATOM 552 C CA . TRP A 1 73 ? 15.620 -3.231 -16.302 1.00 93.38 73 TRP A CA 1
ATOM 553 C C . TRP A 1 73 ? 15.887 -2.710 -17.718 1.00 93.38 73 TRP A C 1
ATOM 555 O O . TRP A 1 73 ? 16.848 -1.983 -17.963 1.00 93.38 73 TRP A O 1
ATOM 565 N N . VAL A 1 74 ? 14.993 -3.048 -18.648 1.00 90.62 74 VAL A N 1
ATOM 566 C CA . VAL A 1 74 ? 15.052 -2.624 -20.060 1.00 90.62 74 VAL A CA 1
ATOM 567 C C . VAL A 1 74 ? 13.962 -1.613 -20.433 1.00 90.62 74 VAL A C 1
ATOM 569 O O . VAL A 1 74 ? 13.795 -1.289 -21.609 1.00 90.62 74 VAL A O 1
ATOM 572 N N . GL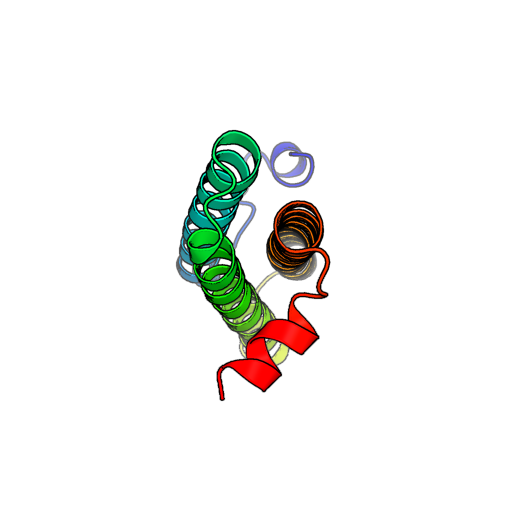Y A 1 75 ? 13.197 -1.125 -19.452 1.00 88.75 75 GLY A N 1
ATOM 573 C CA . GLY A 1 75 ? 12.137 -0.146 -19.682 1.00 88.75 75 GLY A CA 1
ATOM 574 C C . GLY A 1 75 ? 12.684 1.245 -20.003 1.00 88.75 75 GLY A C 1
ATOM 575 O O . GLY A 1 75 ? 13.779 1.631 -19.593 1.00 88.75 75 GLY A O 1
ATOM 576 N N . SER A 1 76 ? 11.895 2.025 -20.734 1.00 90.81 76 SER A N 1
ATOM 577 C CA . SER A 1 76 ? 12.184 3.427 -21.033 1.00 90.81 76 SER A CA 1
ATOM 578 C C . SER A 1 76 ? 12.201 4.294 -19.764 1.00 90.81 76 SER A C 1
ATOM 580 O O . SER A 1 76 ? 11.552 3.948 -18.776 1.00 90.81 76 SER A O 1
ATOM 582 N N . PRO A 1 77 ? 12.845 5.480 -19.789 1.00 91.38 77 PRO A N 1
ATOM 583 C CA . PRO A 1 77 ? 12.807 6.413 -18.658 1.00 91.38 77 PRO A CA 1
ATOM 584 C C . PRO A 1 77 ? 11.387 6.761 -18.200 1.00 91.38 77 PRO A C 1
ATOM 586 O O . PRO A 1 77 ? 11.140 6.928 -17.009 1.00 91.38 77 PRO A O 1
ATOM 589 N N . GLN A 1 78 ? 10.442 6.841 -19.143 1.00 87.06 78 GLN A N 1
ATOM 590 C CA . GLN A 1 78 ? 9.039 7.063 -18.819 1.00 87.06 78 GLN A CA 1
ATOM 591 C C . GLN A 1 78 ? 8.468 5.874 -18.039 1.00 87.06 78 GLN A C 1
ATOM 593 O O . GLN A 1 78 ? 7.913 6.084 -16.971 1.00 87.06 78 GLN A O 1
ATOM 598 N N . GLU A 1 79 ? 8.657 4.638 -18.510 1.00 90.62 79 GLU A N 1
ATOM 599 C CA . GLU A 1 79 ? 8.190 3.436 -17.803 1.00 90.62 79 GLU A CA 1
ATOM 600 C C . GLU A 1 79 ? 8.819 3.297 -16.411 1.00 90.62 79 GLU A C 1
ATOM 602 O O . GLU A 1 79 ? 8.127 2.912 -15.473 1.00 90.62 79 GLU A O 1
ATOM 607 N N . THR A 1 80 ? 10.092 3.669 -16.245 1.00 92.75 80 THR A N 1
ATOM 608 C CA . THR A 1 80 ? 10.746 3.732 -14.928 1.00 92.75 80 THR A CA 1
ATOM 609 C C . THR A 1 80 ? 10.004 4.684 -13.990 1.00 92.75 80 THR A C 1
ATOM 611 O O . THR A 1 80 ? 9.600 4.280 -12.903 1.00 92.75 80 THR A O 1
ATOM 614 N N . ILE A 1 81 ? 9.772 5.931 -14.422 1.00 92.12 81 ILE A N 1
ATOM 615 C CA . IL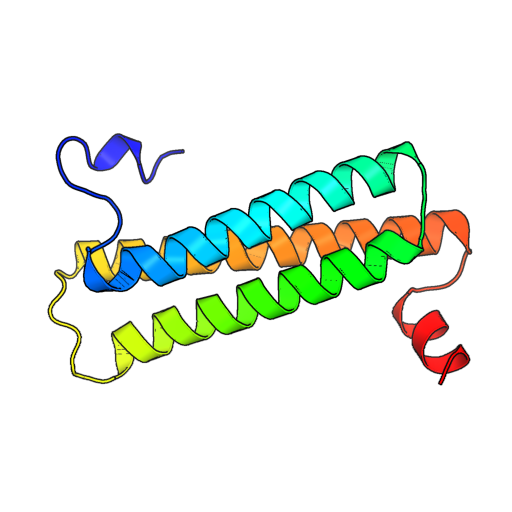E A 1 81 ? 9.029 6.937 -13.639 1.00 92.12 81 ILE A CA 1
ATOM 616 C C . ILE A 1 81 ? 7.630 6.422 -13.296 1.00 92.12 81 ILE A C 1
ATOM 618 O O . ILE A 1 81 ? 7.133 6.610 -12.187 1.00 92.12 81 ILE A O 1
ATOM 622 N N . ASP A 1 82 ? 6.994 5.772 -14.260 1.00 90.62 82 ASP A N 1
ATOM 623 C CA . ASP A 1 82 ? 5.634 5.283 -14.153 1.00 90.62 82 ASP A CA 1
ATOM 624 C C . ASP A 1 82 ? 5.498 4.181 -13.100 1.00 90.62 82 ASP A C 1
ATOM 626 O O . ASP A 1 82 ? 4.577 4.248 -12.283 1.00 90.62 82 ASP A O 1
ATOM 630 N N . VAL A 1 83 ? 6.418 3.214 -13.098 1.00 94.00 83 VAL A N 1
ATOM 631 C CA . VAL A 1 83 ? 6.502 2.149 -12.089 1.00 94.00 83 VAL A CA 1
ATOM 632 C C . VAL A 1 83 ? 6.802 2.738 -10.715 1.00 94.00 83 VAL A C 1
ATOM 634 O O . VAL A 1 83 ? 6.051 2.474 -9.779 1.00 94.00 83 VAL A O 1
ATOM 637 N N . THR A 1 84 ? 7.813 3.607 -10.596 1.00 94.38 84 THR A N 1
ATOM 638 C CA . THR A 1 84 ? 8.164 4.238 -9.312 1.00 94.38 84 THR A CA 1
ATOM 639 C C . THR A 1 84 ? 6.986 5.008 -8.714 1.00 94.38 84 THR A C 1
ATOM 641 O O . THR A 1 84 ? 6.688 4.881 -7.529 1.00 94.38 84 THR A O 1
ATOM 644 N N . LEU A 1 85 ? 6.292 5.820 -9.518 1.00 95.06 85 LEU A N 1
ATOM 645 C CA . LEU A 1 85 ? 5.165 6.608 -9.022 1.00 95.06 85 LEU A CA 1
ATOM 646 C C . LEU A 1 85 ? 3.970 5.731 -8.654 1.00 95.06 85 LEU A C 1
ATOM 648 O O . LEU A 1 85 ? 3.325 6.000 -7.645 1.00 95.06 85 LEU A O 1
ATOM 652 N N . LEU A 1 86 ? 3.655 4.712 -9.459 1.00 95.38 86 LEU A N 1
ATOM 653 C CA . LEU A 1 86 ? 2.542 3.813 -9.163 1.00 95.38 86 LEU A CA 1
ATOM 654 C C . LEU A 1 86 ? 2.783 3.017 -7.879 1.00 95.38 86 LEU A C 1
ATOM 656 O O . LEU A 1 86 ? 1.876 2.985 -7.052 1.00 95.38 86 LEU A O 1
ATOM 660 N N . GLY A 1 87 ? 3.978 2.445 -7.692 1.00 96.31 87 GLY A N 1
ATOM 661 C CA . GLY A 1 87 ? 4.325 1.711 -6.470 1.00 96.31 87 GLY A CA 1
ATOM 662 C C . GLY A 1 87 ? 4.161 2.594 -5.234 1.00 96.31 87 GLY A C 1
ATOM 663 O O . GLY A 1 87 ? 3.392 2.277 -4.331 1.00 96.31 87 GLY A O 1
ATOM 664 N N . ARG A 1 88 ? 4.734 3.801 -5.282 1.00 96.81 88 ARG A N 1
ATOM 665 C CA . ARG A 1 88 ? 4.621 4.793 -4.206 1.00 96.81 88 ARG A CA 1
ATOM 666 C C . ARG A 1 88 ? 3.192 5.258 -3.920 1.00 96.81 88 ARG A C 1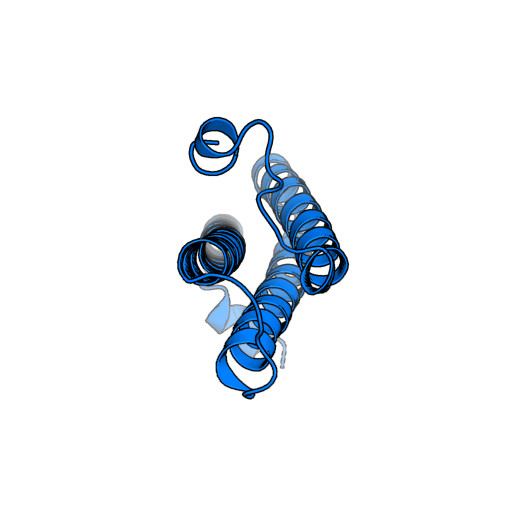
ATOM 668 O O . ARG A 1 88 ? 2.892 5.682 -2.810 1.00 96.81 88 ARG A O 1
ATOM 675 N N . TYR A 1 89 ? 2.311 5.306 -4.918 1.00 97.31 89 TYR A N 1
ATOM 676 C CA . TYR A 1 89 ? 0.914 5.675 -4.670 1.00 97.31 89 TYR A CA 1
ATOM 677 C C . TYR A 1 89 ? 0.125 4.555 -3.993 1.00 97.31 89 TYR A C 1
ATOM 679 O O . TYR A 1 89 ? -0.829 4.868 -3.284 1.00 97.31 89 TYR A O 1
ATOM 687 N N . TYR A 1 90 ? 0.498 3.297 -4.226 1.00 98.00 90 TYR A N 1
ATOM 688 C CA . TYR A 1 90 ? -0.095 2.153 -3.545 1.00 98.00 90 TYR A CA 1
ATOM 689 C C . TYR A 1 90 ? 0.367 2.058 -2.090 1.00 98.00 90 TYR A C 1
ATOM 691 O O . TYR A 1 90 ? -0.498 1.997 -1.224 1.00 98.00 90 TYR A O 1
ATOM 699 N N . GLU A 1 91 ? 1.671 2.161 -1.822 1.00 96.94 91 GLU A N 1
ATOM 700 C CA . GLU A 1 91 ? 2.221 2.189 -0.453 1.00 96.94 91 GLU A CA 1
ATOM 701 C C . GLU A 1 91 ? 1.564 3.299 0.381 1.00 96.94 91 GLU A C 1
ATOM 703 O O . GLU A 1 91 ? 0.819 3.023 1.313 1.00 96.94 91 GLU A O 1
ATOM 708 N N . ARG A 1 92 ? 1.634 4.559 -0.069 1.00 98.31 92 ARG A N 1
ATOM 709 C CA . ARG A 1 92 ? 0.960 5.685 0.611 1.00 98.31 92 ARG A CA 1
ATOM 710 C C . ARG A 1 92 ? -0.532 5.494 0.864 1.00 98.31 92 ARG A C 1
ATOM 712 O O . ARG A 1 92 ? -1.094 6.153 1.739 1.00 98.31 92 ARG A O 1
ATOM 719 N N . PHE A 1 93 ? -1.213 4.721 0.023 1.00 98.25 93 PHE A N 1
ATOM 720 C CA . PHE A 1 93 ? -2.627 4.450 0.223 1.00 98.25 93 PHE A CA 1
ATOM 721 C C . PHE A 1 93 ? -2.847 3.529 1.428 1.00 98.25 93 PHE A C 1
ATOM 723 O O . PHE A 1 93 ? -3.737 3.818 2.235 1.00 98.25 93 PHE A O 1
ATOM 730 N N . GLY A 1 94 ? -2.048 2.470 1.559 1.00 98.06 94 GLY A N 1
ATOM 731 C CA . GLY A 1 94 ? -2.081 1.580 2.717 1.00 98.06 94 GLY A CA 1
ATOM 732 C C . GLY A 1 94 ? -1.649 2.290 4.002 1.00 98.06 94 GLY A C 1
ATOM 733 O O . GLY A 1 94 ? -2.412 2.323 4.968 1.00 98.06 94 GLY A O 1
ATOM 734 N N . ASP A 1 95 ? -0.568 3.057 3.931 1.00 97.38 95 ASP A N 1
ATOM 735 C CA . ASP A 1 95 ? -0.013 3.881 5.008 1.00 97.38 95 ASP A CA 1
ATOM 736 C C . ASP A 1 95 ? -1.076 4.849 5.602 1.00 97.38 95 ASP A C 1
ATOM 738 O O . ASP A 1 95 ? -1.282 5.015 6.815 1.00 97.38 95 ASP A O 1
ATOM 742 N N . HIS A 1 96 ? -1.879 5.464 4.722 1.00 98.38 96 HIS A N 1
ATOM 743 C CA . HIS A 1 96 ? -3.031 6.276 5.121 1.00 98.38 96 HIS A CA 1
ATOM 744 C C . HIS A 1 96 ? -4.1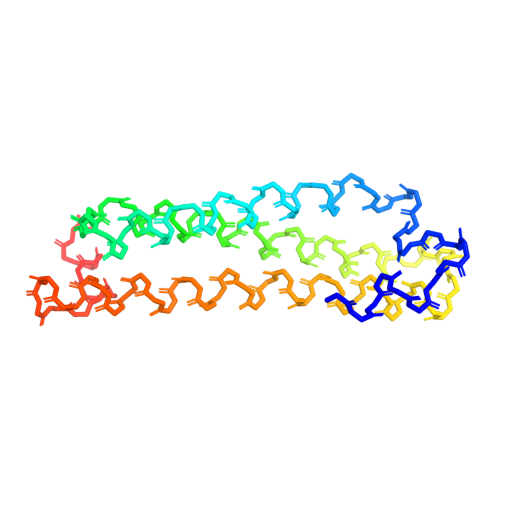63 5.463 5.757 1.00 98.38 96 HIS A C 1
ATOM 746 O O . HIS A 1 96 ? -4.806 5.954 6.693 1.00 98.38 96 HIS A O 1
ATOM 752 N N . ALA A 1 97 ? -4.429 4.254 5.274 1.00 98.38 97 ALA A N 1
ATOM 753 C CA . ALA A 1 97 ? -5.437 3.374 5.845 1.00 98.38 97 ALA A CA 1
ATOM 754 C C . ALA A 1 97 ? -5.050 2.884 7.247 1.00 98.38 97 ALA A C 1
ATOM 756 O O . ALA A 1 97 ? -5.889 2.951 8.149 1.00 98.38 97 ALA A O 1
ATOM 757 N N . VAL A 1 98 ? -3.786 2.518 7.477 1.00 98.19 98 VAL A N 1
ATOM 758 C CA . VAL A 1 98 ? -3.253 2.205 8.815 1.00 98.19 98 VAL A CA 1
ATOM 759 C C . VAL A 1 98 ? -3.408 3.409 9.740 1.00 98.19 98 VAL A C 1
ATOM 761 O O . VAL A 1 98 ? -3.942 3.298 10.846 1.00 98.19 98 VAL A O 1
ATOM 764 N N . SER A 1 99 ? -3.062 4.610 9.267 1.00 97.94 99 SER A N 1
ATOM 765 C CA . SER A 1 99 ? -3.265 5.849 10.027 1.00 97.94 99 SER A CA 1
ATOM 766 C C . SER A 1 99 ? -4.737 6.083 10.408 1.00 97.94 99 SER A C 1
ATOM 768 O O . SER A 1 99 ? -5.035 6.594 11.492 1.00 97.94 99 SER A O 1
ATOM 770 N N . VAL A 1 100 ? -5.688 5.733 9.538 1.00 97.75 100 VAL A N 1
ATOM 771 C CA . VAL A 1 100 ? -7.125 5.768 9.858 1.00 97.75 100 VAL A CA 1
ATOM 772 C C . VAL A 1 100 ? -7.479 4.697 10.889 1.00 97.75 100 VAL A C 1
ATOM 774 O O . VAL A 1 100 ? -8.159 5.015 11.867 1.00 97.75 100 VAL A O 1
ATOM 777 N N . ALA A 1 101 ? -6.997 3.467 10.721 1.00 97.56 101 ALA A N 1
ATOM 778 C CA . ALA A 1 101 ? -7.285 2.360 11.622 1.00 97.56 101 ALA A CA 1
ATOM 779 C C . ALA A 1 101 ? -6.823 2.647 13.057 1.00 97.56 101 ALA A C 1
ATOM 781 O O . ALA A 1 101 ? -7.626 2.550 13.988 1.00 97.56 101 ALA A O 1
ATOM 782 N N . LYS A 1 102 ? -5.589 3.139 13.233 1.00 96.56 102 LYS A N 1
ATOM 783 C CA . LYS A 1 102 ? -5.045 3.536 14.545 1.00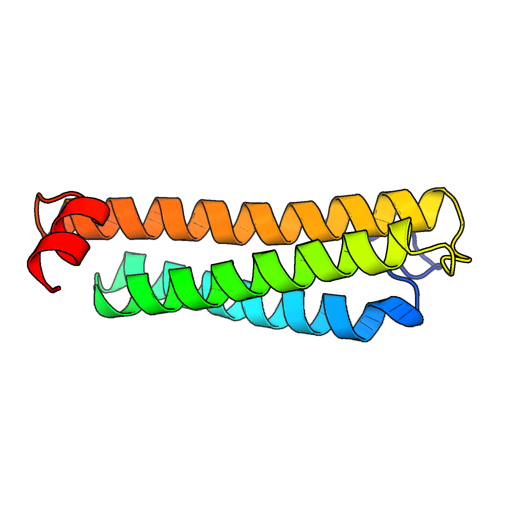 96.56 102 LYS A CA 1
ATOM 784 C C . LYS A 1 102 ? -5.897 4.611 15.232 1.00 96.56 102 LYS A C 1
ATOM 786 O O . LYS A 1 102 ? -6.134 4.542 16.438 1.00 96.56 102 LYS A O 1
ATOM 791 N N . ARG A 1 103 ? -6.437 5.577 14.475 1.00 96.81 103 ARG A N 1
ATOM 792 C CA . ARG A 1 103 ? -7.358 6.597 15.017 1.00 96.81 103 ARG A CA 1
ATOM 793 C C . ARG A 1 103 ? -8.700 6.008 15.452 1.00 96.81 103 ARG A C 1
ATOM 795 O O . ARG A 1 103 ? -9.255 6.465 16.448 1.00 96.81 103 ARG A O 1
ATOM 802 N N . VAL A 1 104 ? -9.230 5.017 14.732 1.00 96.44 104 VAL A N 1
ATOM 803 C CA . VAL A 1 104 ? -10.470 4.327 15.129 1.00 96.44 104 VAL A CA 1
ATOM 804 C C . VAL A 1 104 ? -10.248 3.503 16.395 1.00 96.44 104 VAL A C 1
ATOM 806 O O . VAL A 1 104 ? -11.074 3.582 17.303 1.00 96.44 104 VAL A O 1
ATOM 809 N N . VAL A 1 105 ? -9.126 2.784 16.498 1.00 95.56 105 VAL A N 1
ATOM 810 C CA . VAL A 1 105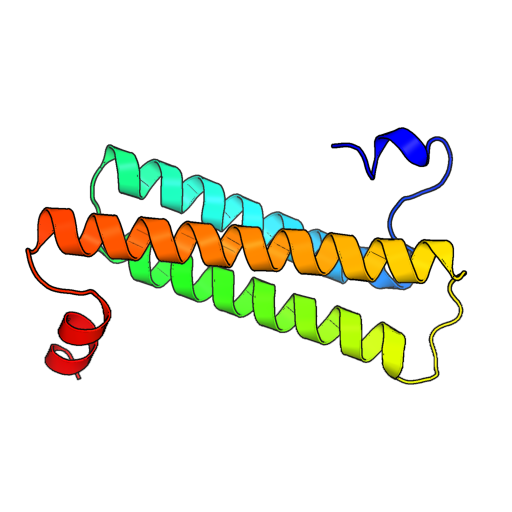 ? -8.738 2.051 17.715 1.00 95.56 105 VAL A CA 1
ATOM 811 C C . VAL A 1 105 ? -8.714 2.990 18.920 1.00 95.56 105 VAL A C 1
ATOM 813 O O . VAL A 1 105 ? -9.385 2.719 19.918 1.00 95.56 105 VAL A O 1
ATOM 816 N N . TYR A 1 106 ? -8.043 4.137 18.799 1.00 95.25 106 TYR A N 1
ATOM 817 C CA . TYR A 1 106 ? -8.026 5.151 19.853 1.00 95.25 106 TYR A CA 1
ATOM 818 C C . TYR A 1 106 ? -9.429 5.678 20.182 1.00 95.25 106 TYR A C 1
ATOM 820 O O . TYR A 1 106 ? -9.796 5.782 21.348 1.00 95.25 106 TYR A O 1
ATOM 828 N N . LEU A 1 107 ? -10.254 5.961 19.170 1.00 95.31 107 LEU A N 1
ATOM 829 C CA . LEU A 1 107 ? -11.618 6.461 19.369 1.00 95.31 107 LEU A CA 1
ATOM 830 C C . LEU A 1 107 ? -12.518 5.474 20.135 1.00 95.31 107 LEU A C 1
ATOM 832 O O . LEU A 1 107 ? -13.442 5.909 20.820 1.00 95.31 107 LEU A O 1
ATOM 836 N N . VAL A 1 108 ? -12.295 4.165 19.990 1.00 93.75 108 VAL A N 1
ATOM 837 C CA . VAL A 1 108 ? -13.095 3.118 20.651 1.00 93.75 108 VAL A CA 1
ATOM 838 C C . VAL A 1 108 ? -12.557 2.778 22.040 1.00 93.75 108 VAL A C 1
ATOM 840 O O . VAL A 1 108 ? -13.345 2.563 22.956 1.00 93.75 108 VAL A O 1
ATOM 843 N N . THR A 1 109 ? -11.234 2.719 22.199 1.00 93.75 109 THR A N 1
ATOM 844 C CA . THR A 1 109 ? -10.583 2.192 23.412 1.00 93.75 109 THR A CA 1
ATOM 845 C C . THR A 1 109 ? -10.054 3.275 24.351 1.00 93.75 109 THR A C 1
ATOM 847 O O . THR A 1 109 ? -9.876 3.019 25.538 1.00 93.75 109 THR A O 1
ATOM 850 N N . GLY A 1 110 ? -9.788 4.480 23.838 1.00 93.94 110 GLY A N 1
ATOM 851 C CA . GLY A 1 110 ? -9.073 5.545 24.545 1.00 93.94 110 GLY A CA 1
ATOM 852 C C . GLY A 1 110 ? -7.557 5.332 24.660 1.00 93.94 110 GLY A C 1
ATOM 853 O O . GLY A 1 110 ? -6.889 6.155 25.282 1.00 93.94 110 GLY A O 1
ATOM 854 N N . VAL A 1 111 ? -7.012 4.260 24.074 1.00 91.00 111 VAL A N 1
ATOM 855 C CA . VAL A 1 111 ? -5.592 3.876 24.146 1.00 91.00 111 VAL A CA 1
ATOM 856 C C . VAL A 1 111 ? -4.980 3.905 22.746 1.00 91.00 111 VAL A C 1
ATOM 858 O O . VAL A 1 111 ? -5.660 3.626 21.755 1.00 91.00 111 VAL A O 1
ATOM 861 N N . ASN A 1 112 ? -3.705 4.283 22.630 1.00 88.25 112 ASN A N 1
ATOM 862 C CA . ASN A 1 112 ? -3.032 4.258 21.333 1.00 88.25 112 ASN A CA 1
ATOM 863 C C . ASN A 1 112 ? -2.841 2.809 20.865 1.00 88.25 112 ASN A C 1
ATOM 865 O O . ASN A 1 112 ? -2.532 1.932 21.668 1.00 88.25 112 ASN A O 1
ATOM 869 N N . ALA A 1 113 ? -2.978 2.563 19.560 1.00 83.25 113 ALA A N 1
ATOM 870 C CA . ALA A 1 113 ? -2.829 1.221 18.988 1.00 83.25 113 ALA A CA 1
ATOM 871 C C . ALA A 1 113 ? -1.480 0.569 19.362 1.00 83.25 113 ALA A C 1
ATOM 873 O O . ALA A 1 113 ? -1.454 -0.574 19.804 1.00 83.25 113 ALA A O 1
ATOM 874 N N . ASP A 1 114 ? -0.390 1.340 19.314 1.00 81.81 114 ASP A N 1
ATOM 875 C CA . ASP A 1 114 ? 0.958 0.858 19.642 1.00 81.81 114 ASP A CA 1
ATOM 876 C C . ASP A 1 114 ? 1.124 0.463 21.131 1.00 81.81 114 ASP A C 1
ATOM 878 O O . ASP A 1 114 ? 2.034 -0.282 21.491 1.00 81.81 114 ASP A O 1
ATOM 882 N N . GLU A 1 115 ? 0.274 0.981 22.026 1.00 74.50 115 GLU A N 1
ATOM 883 C CA . GLU A 1 115 ? 0.269 0.633 23.456 1.00 74.50 115 GLU A CA 1
ATOM 884 C C . GLU A 1 115 ? -0.589 -0.611 23.738 1.00 74.50 115 GLU A C 1
ATOM 886 O O . GLU A 1 115 ? -0.276 -1.386 24.647 1.00 74.50 115 GLU A O 1
ATOM 891 N N . LEU A 1 116 ? -1.650 -0.821 22.951 1.00 72.25 116 LEU A N 1
ATOM 892 C CA . LEU A 1 116 ? -2.512 -2.004 23.036 1.00 72.25 116 LEU A CA 1
ATOM 893 C C . LEU A 1 116 ? -1.756 -3.276 22.648 1.00 72.25 116 LEU A C 1
ATOM 895 O O . LEU A 1 116 ? -1.829 -4.261 23.379 1.00 72.25 116 LEU A O 1
ATOM 899 N N . ASP A 1 117 ? -0.980 -3.226 21.568 1.00 71.25 117 ASP A N 1
ATOM 900 C CA . ASP A 1 117 ? -0.193 -4.366 21.081 1.00 71.25 117 ASP A CA 1
ATOM 901 C C . ASP A 1 117 ? 0.846 -4.845 22.119 1.00 71.25 117 ASP A C 1
ATOM 903 O O . ASP A 1 117 ? 0.953 -6.027 22.450 1.00 71.25 117 ASP A O 1
ATOM 907 N N . ARG A 1 118 ? 1.517 -3.898 22.789 1.00 65.38 118 ARG A N 1
ATOM 908 C CA . ARG A 1 118 ? 2.470 -4.185 23.881 1.00 65.38 118 ARG A CA 1
ATOM 909 C C . ARG A 1 118 ? 1.836 -4.757 25.145 1.00 65.38 118 ARG A C 1
ATOM 911 O O . ARG A 1 118 ? 2.556 -5.285 25.984 1.00 65.38 118 ARG A O 1
ATOM 918 N N . SER A 1 119 ? 0.531 -4.579 25.323 1.00 62.81 119 SER A N 1
ATOM 919 C CA . SER A 1 119 ? -0.203 -5.108 26.476 1.00 62.81 119 SER A CA 1
ATOM 920 C C . SER A 1 119 ? -0.763 -6.510 26.210 1.00 62.81 119 SER A C 1
ATOM 922 O O . SER A 1 119 ? -1.162 -7.191 27.154 1.00 62.81 119 SER A O 1
ATOM 924 N N . ALA A 1 120 ? -0.831 -6.915 24.937 1.00 59.16 120 ALA A N 1
ATOM 925 C CA . ALA A 1 120 ? -1.304 -8.223 24.491 1.00 59.16 120 ALA A CA 1
ATOM 926 C C . ALA A 1 120 ? -0.171 -9.255 24.306 1.00 59.16 120 ALA A C 1
ATOM 928 O O . ALA A 1 120 ? -0.456 -10.454 24.283 1.00 59.16 120 ALA A O 1
ATOM 929 N N . SER A 1 121 ? 1.080 -8.788 24.196 1.00 49.78 121 SER A N 1
ATOM 930 C CA . SER A 1 121 ? 2.316 -9.592 24.156 1.00 49.78 121 SER A CA 1
ATOM 931 C C . SER A 1 121 ? 2.868 -9.903 25.548 1.00 49.78 121 SER A C 1
ATOM 933 O O . SER A 1 121 ? 3.405 -11.019 25.729 1.00 49.78 121 SER A O 1
#

Organism: NCBI:txid2293719